Protein AF-A0A8H4R6B3-F1 (afdb_monomer)

InterPro domains:
  IPR029058 Alpha/Beta hydrolase fold [G3DSA:3.40.50.1820] (18-142)
  IPR029058 Alpha/Beta hydrolase fold [SSF53474] (37-103)

Structure (mmCIF, N/CA/C/O backbone):
data_AF-A0A8H4R6B3-F1
#
_entry.id   AF-A0A8H4R6B3-F1
#
loop_
_atom_site.group_PDB
_atom_site.id
_atom_site.type_symbol
_atom_site.label_atom_id
_atom_site.label_alt_id
_atom_site.label_comp_id
_atom_site.label_asym_id
_atom_site.label_entity_id
_atom_site.label_seq_id
_atom_site.pdbx_PDB_ins_code
_atom_site.Cartn_x
_atom_site.Cartn_y
_atom_site.Cartn_z
_atom_site.occupancy
_atom_site.B_iso_or_equiv
_atom_site.auth_seq_id
_atom_site.auth_comp_id
_atom_site.auth_asym_id
_atom_site.auth_atom_id
_atom_site.pdbx_PDB_model_num
ATOM 1 N N . MET A 1 1 ? 4.359 11.590 8.460 1.00 35.03 1 MET A N 1
ATOM 2 C CA . MET A 1 1 ? 3.278 10.654 8.812 1.00 35.03 1 MET A CA 1
ATOM 3 C C . MET A 1 1 ? 2.155 11.479 9.424 1.00 35.03 1 MET A C 1
ATOM 5 O O . MET A 1 1 ? 2.241 11.833 10.590 1.00 35.03 1 MET A O 1
ATOM 9 N N . LEU A 1 2 ? 1.202 11.932 8.608 1.00 27.58 2 LEU A N 1
ATOM 10 C CA . LEU A 1 2 ? 0.015 12.639 9.093 1.00 27.58 2 LEU A CA 1
ATOM 11 C C . LEU A 1 2 ? -1.132 11.629 9.002 1.00 27.58 2 LEU A C 1
ATOM 13 O O . LEU A 1 2 ? -1.583 11.325 7.902 1.00 27.58 2 LEU A O 1
ATOM 17 N N . GLY A 1 3 ? -1.532 11.046 10.130 1.00 35.16 3 GLY A N 1
ATOM 18 C CA . GLY A 1 3 ? -2.783 10.299 10.200 1.00 35.16 3 GLY A CA 1
ATOM 19 C C . GLY A 1 3 ? -3.919 11.313 10.203 1.00 35.16 3 GLY A C 1
ATOM 20 O O . GLY A 1 3 ? -4.042 12.082 11.152 1.00 35.16 3 GLY A O 1
ATOM 21 N N . MET A 1 4 ? -4.694 11.376 9.125 1.00 38.66 4 MET A N 1
ATOM 22 C CA . MET A 1 4 ? -5.912 12.177 9.084 1.00 38.66 4 MET A CA 1
ATOM 23 C C . MET A 1 4 ? -7.061 11.266 9.506 1.00 38.66 4 MET A C 1
ATOM 25 O O . MET A 1 4 ? -7.335 10.286 8.823 1.00 38.66 4 MET A O 1
ATOM 29 N N . ALA A 1 5 ? -7.688 11.561 10.644 1.00 39.84 5 ALA A N 1
ATOM 30 C CA . ALA A 1 5 ? -8.931 10.915 11.041 1.00 39.84 5 ALA A CA 1
ATOM 31 C C . ALA A 1 5 ? -10.042 11.447 10.131 1.00 39.84 5 ALA A C 1
ATOM 33 O O . ALA A 1 5 ? -10.420 12.613 10.244 1.00 39.84 5 ALA A O 1
ATOM 34 N N . ILE A 1 6 ? -10.515 10.627 9.196 1.00 44.03 6 ILE A N 1
ATOM 35 C CA . ILE A 1 6 ? -11.659 10.974 8.347 1.00 44.03 6 ILE A CA 1
ATOM 36 C C . ILE A 1 6 ? -12.884 10.286 8.937 1.00 44.03 6 ILE A C 1
ATOM 38 O O . ILE A 1 6 ? -12.860 9.085 9.211 1.00 44.03 6 ILE A O 1
ATOM 42 N N . ASN A 1 7 ? -13.940 11.057 9.160 1.00 45.69 7 ASN A N 1
ATOM 43 C CA . ASN A 1 7 ? -15.215 10.536 9.611 1.00 45.69 7 ASN A CA 1
ATOM 44 C C . ASN A 1 7 ? -15.886 9.777 8.454 1.00 45.69 7 ASN A C 1
ATOM 46 O O . ASN A 1 7 ? -15.994 10.299 7.346 1.00 45.69 7 ASN A O 1
ATOM 50 N N . ALA A 1 8 ? -16.339 8.547 8.690 1.00 40.50 8 ALA A N 1
ATOM 51 C CA . ALA A 1 8 ? -17.019 7.755 7.664 1.00 40.50 8 ALA A CA 1
ATOM 52 C C . ALA A 1 8 ? -18.337 8.401 7.185 1.00 40.50 8 ALA A C 1
ATOM 54 O O . ALA A 1 8 ? -18.733 8.184 6.039 1.00 40.50 8 ALA A O 1
ATOM 55 N N . ASP A 1 9 ? -18.970 9.246 8.008 1.00 40.16 9 ASP A N 1
ATOM 56 C CA . ASP A 1 9 ? -20.164 10.008 7.619 1.00 40.16 9 ASP A CA 1
ATOM 57 C C . ASP A 1 9 ? -19.846 11.161 6.644 1.00 40.16 9 ASP A C 1
ATOM 59 O O . ASP A 1 9 ? -20.697 11.525 5.829 1.00 40.16 9 ASP A O 1
ATOM 63 N N . ASP A 1 10 ? -18.601 11.660 6.619 1.00 41.78 10 ASP A N 1
ATOM 64 C CA . ASP A 1 10 ? -18.155 12.685 5.657 1.00 41.78 10 ASP A CA 1
ATOM 65 C C . ASP A 1 10 ? -17.982 12.119 4.234 1.00 41.78 10 ASP A C 1
ATOM 67 O O . ASP A 1 10 ? -17.905 12.873 3.264 1.00 41.78 10 ASP A O 1
ATOM 71 N N . LEU A 1 11 ? -17.946 10.789 4.075 1.00 43.09 11 LEU A N 1
ATOM 72 C CA . LEU A 1 11 ? -17.850 10.145 2.760 1.00 43.09 11 LEU A CA 1
ATOM 73 C C . LEU A 1 11 ? -19.202 10.069 2.033 1.00 43.09 11 LEU A C 1
ATOM 75 O O . LEU A 1 11 ? -19.221 9.834 0.824 1.00 43.09 11 LEU A O 1
ATOM 79 N N . ASN A 1 12 ? -20.320 10.289 2.736 1.00 32.91 12 ASN A N 1
ATOM 80 C CA . ASN A 1 12 ? -21.666 10.135 2.175 1.00 32.91 12 ASN A CA 1
ATOM 81 C C . ASN A 1 12 ? -22.399 11.457 1.885 1.00 32.91 12 ASN A C 1
ATOM 83 O O . ASN A 1 12 ? -23.405 11.431 1.171 1.00 32.91 12 ASN A O 1
ATOM 87 N N . HIS A 1 13 ? -21.922 12.615 2.357 1.00 31.61 13 HIS A N 1
ATOM 88 C CA . HIS A 1 13 ? -22.565 13.899 2.053 1.00 31.61 13 HIS A CA 1
ATOM 89 C C . HIS A 1 13 ? -21.618 15.098 2.200 1.00 31.61 13 HIS A C 1
ATOM 91 O O . HIS A 1 13 ? -21.194 15.449 3.294 1.00 31.61 13 HIS A O 1
ATOM 97 N N . PHE A 1 14 ? -21.376 15.802 1.093 1.00 33.22 14 PHE A N 1
ATOM 98 C CA . PHE A 1 14 ? -20.705 17.109 1.046 1.00 33.22 14 PHE A CA 1
ATOM 99 C C . PHE A 1 14 ? -21.616 18.259 1.533 1.00 33.22 14 PHE A C 1
ATOM 101 O O . PHE A 1 14 ? -21.569 19.359 0.990 1.00 33.22 14 PHE A O 1
ATOM 108 N N . ASP A 1 15 ? -22.454 18.032 2.550 1.00 30.89 15 ASP A N 1
ATOM 109 C CA . ASP A 1 15 ? -23.361 19.055 3.076 1.00 30.89 15 ASP A CA 1
ATOM 110 C C . ASP A 1 15 ? -23.404 19.063 4.614 1.00 30.89 15 ASP A C 1
ATOM 112 O O . ASP A 1 15 ? -23.963 18.185 5.262 1.00 30.89 15 ASP A O 1
ATOM 116 N N . ARG A 1 16 ? -22.785 20.116 5.168 1.00 37.16 16 ARG A N 1
ATOM 117 C CA . ARG A 1 16 ? -22.987 20.763 6.482 1.00 37.16 16 ARG A CA 1
ATOM 118 C C . ARG A 1 16 ? -23.601 19.905 7.603 1.00 37.16 16 ARG A C 1
ATOM 120 O O . ARG A 1 16 ? -24.820 19.836 7.740 1.00 37.16 16 ARG A O 1
ATOM 127 N N . VAL A 1 17 ? -22.767 19.446 8.537 1.00 36.72 17 VAL A N 1
ATOM 128 C CA . VAL A 1 17 ? -23.230 18.882 9.817 1.00 36.72 17 VAL A CA 1
ATOM 129 C C . VAL A 1 17 ? -23.245 19.954 10.916 1.00 36.72 17 VAL A C 1
ATOM 131 O O . VAL A 1 17 ? -22.233 20.578 11.232 1.00 36.72 17 VAL A O 1
ATOM 134 N N . THR A 1 18 ? -24.426 20.184 11.494 1.00 32.53 18 THR A N 1
ATOM 135 C CA . THR A 1 18 ? -24.679 21.027 12.676 1.00 32.53 18 THR A CA 1
ATOM 136 C C . THR A 1 18 ? -24.245 20.359 13.993 1.00 32.53 18 THR A C 1
ATOM 138 O O . THR A 1 18 ? -24.299 19.134 14.101 1.00 32.53 18 THR A O 1
ATOM 141 N N . PRO A 1 19 ? -23.896 21.133 15.043 1.00 43.19 19 PRO A N 1
ATOM 142 C CA . PRO A 1 19 ? -23.359 20.600 16.291 1.00 43.19 19 PRO A CA 1
ATOM 143 C C . PRO A 1 19 ? -24.474 20.227 17.284 1.00 43.19 19 PRO A C 1
ATOM 145 O O . PRO A 1 19 ? -24.876 21.044 18.109 1.00 43.19 19 PRO A O 1
ATOM 148 N N . SER A 1 20 ? -24.966 18.986 17.253 1.00 39.12 20 SER A N 1
ATOM 149 C CA . SER A 1 20 ? -25.678 18.407 18.404 1.00 39.12 20 SER A CA 1
ATOM 150 C C . SER A 1 20 ? -25.708 16.873 18.375 1.00 39.12 20 SER A C 1
ATOM 152 O O . SER A 1 20 ? -26.412 16.265 17.578 1.00 39.12 20 SER A O 1
ATOM 154 N N . SER A 1 21 ? -25.020 16.255 19.340 1.00 38.62 21 SER A N 1
ATOM 155 C CA . SER A 1 21 ? -25.301 14.924 19.923 1.00 38.62 21 SER A CA 1
ATOM 156 C C . SER A 1 21 ? -24.976 13.615 19.179 1.00 38.62 21 SER A C 1
ATOM 158 O O . SER A 1 21 ? -25.254 12.556 19.736 1.00 38.62 21 SER A O 1
ATOM 160 N N . GLN A 1 22 ? -24.290 13.616 18.036 1.00 43.00 22 GLN A N 1
ATOM 161 C CA . GLN A 1 22 ? -23.713 12.380 17.474 1.00 43.00 22 GLN A CA 1
ATOM 162 C C . GLN A 1 22 ? -22.213 12.549 17.225 1.00 43.00 22 GLN A C 1
ATOM 164 O O . GLN A 1 22 ? -21.778 12.961 16.157 1.00 43.00 22 GLN A O 1
ATOM 169 N N . GLN A 1 23 ? -21.410 12.250 18.251 1.00 45.53 23 GLN A N 1
ATOM 170 C CA . GLN A 1 23 ? -19.981 11.999 18.064 1.00 45.53 23 GLN A CA 1
ATOM 171 C C . GLN A 1 23 ? -19.845 10.777 17.154 1.00 45.53 23 GLN A C 1
ATOM 173 O O . GLN A 1 23 ? -20.177 9.664 17.561 1.00 45.53 23 GLN A O 1
ATOM 178 N N . CYS A 1 24 ? -19.405 10.996 15.921 1.00 44.06 24 CYS A N 1
ATOM 179 C CA . CYS A 1 24 ? -19.043 9.924 15.008 1.00 44.06 24 CYS A CA 1
ATOM 180 C C . CYS A 1 24 ? -17.829 9.197 15.586 1.00 44.06 24 CYS A C 1
ATOM 182 O O . CYS A 1 24 ? -16.803 9.824 15.843 1.00 44.06 24 CYS A O 1
ATOM 184 N N . ARG A 1 25 ? -17.973 7.899 15.869 1.00 59.47 25 ARG A N 1
ATOM 185 C CA . ARG A 1 25 ? -16.972 7.136 16.631 1.00 59.47 25 ARG A CA 1
ATOM 186 C C . ARG A 1 25 ? -16.002 6.325 15.765 1.00 59.47 25 ARG A C 1
ATOM 188 O O . ARG A 1 25 ? -15.085 5.706 16.291 1.00 59.47 25 ARG A O 1
ATOM 195 N N . THR A 1 26 ? -16.196 6.324 14.449 1.00 57.66 26 THR A N 1
ATOM 196 C CA . THR A 1 26 ? -15.390 5.561 13.489 1.00 57.66 26 THR A CA 1
ATOM 197 C C . THR A 1 26 ? -14.133 6.335 13.098 1.00 57.66 26 THR A C 1
ATOM 199 O O . THR A 1 26 ? -14.226 7.472 12.637 1.00 57.66 26 THR A O 1
ATOM 202 N N . LEU A 1 27 ? -12.963 5.707 13.236 1.00 72.75 27 LEU A N 1
ATOM 203 C CA . LEU A 1 27 ? -11.677 6.273 12.819 1.00 72.75 27 LEU A CA 1
ATOM 204 C C . LEU A 1 27 ? -11.214 5.621 11.511 1.00 72.75 27 LEU A C 1
ATOM 206 O O . LEU A 1 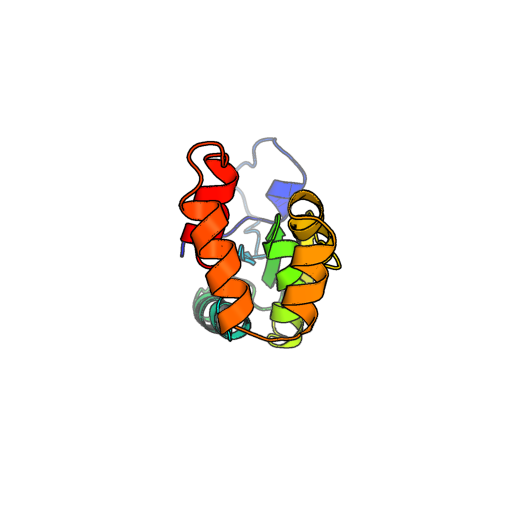27 ? -10.924 4.425 11.496 1.00 72.75 27 LEU A O 1
ATOM 210 N N . ALA A 1 28 ? -11.095 6.404 10.435 1.00 64.94 28 ALA A N 1
ATOM 211 C CA . ALA A 1 28 ? -10.397 5.979 9.224 1.00 64.94 28 ALA A CA 1
ATOM 212 C C . ALA A 1 28 ? -8.914 6.368 9.296 1.00 64.94 28 ALA A C 1
ATOM 214 O O . ALA A 1 28 ? -8.587 7.538 9.502 1.00 64.94 28 ALA A O 1
ATOM 215 N N . LEU A 1 29 ? -8.024 5.393 9.113 1.00 67.81 29 LEU A N 1
ATOM 216 C CA . LEU A 1 29 ? -6.581 5.606 9.020 1.00 67.81 29 LEU A CA 1
ATOM 217 C C . LEU A 1 29 ? -6.148 5.580 7.554 1.00 67.81 29 LEU A C 1
ATOM 219 O O . LEU A 1 29 ? -6.394 4.601 6.853 1.00 67.81 29 LEU A O 1
ATOM 223 N N . GLN A 1 30 ?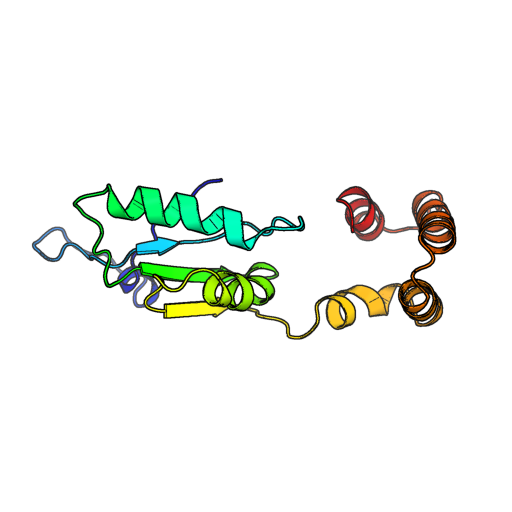 -5.480 6.648 7.113 1.00 67.56 30 GLN A N 1
ATOM 224 C CA . GLN A 1 30 ? -4.847 6.727 5.799 1.00 67.56 30 GLN A CA 1
ATOM 225 C C . GLN A 1 30 ? -3.352 6.417 5.921 1.00 67.56 30 GLN A C 1
ATOM 227 O O . GLN A 1 30 ? -2.613 7.174 6.559 1.00 67.56 30 GLN A O 1
ATOM 232 N N . THR A 1 31 ? -2.891 5.325 5.308 1.00 64.00 31 THR A N 1
ATOM 233 C CA . THR A 1 31 ? -1.467 4.956 5.312 1.00 64.00 31 THR A CA 1
ATOM 234 C C . THR A 1 31 ? -0.721 5.583 4.131 1.00 64.00 31 THR A C 1
ATOM 236 O O . THR A 1 31 ? -1.275 5.842 3.061 1.00 64.00 31 THR A O 1
ATOM 239 N N . SER A 1 32 ? 0.555 5.918 4.348 1.00 54.69 32 SER A N 1
ATOM 240 C CA . SER A 1 32 ? 1.445 6.467 3.318 1.00 54.69 32 SER A CA 1
ATOM 241 C C . SER A 1 32 ? 2.181 5.352 2.573 1.00 54.69 32 SER A C 1
ATOM 243 O O . SER A 1 32 ? 2.635 4.394 3.189 1.00 54.69 32 SER A O 1
ATOM 245 N N . THR A 1 33 ? 2.382 5.535 1.269 1.00 57.59 33 THR A N 1
ATOM 246 C CA . THR A 1 33 ? 2.941 4.603 0.267 1.00 57.59 33 THR A CA 1
ATOM 247 C C . THR A 1 33 ? 4.442 4.267 0.430 1.00 57.59 33 THR A C 1
ATOM 249 O O . THR A 1 33 ? 5.228 4.440 -0.499 1.00 57.59 33 THR A O 1
ATOM 252 N N . SER A 1 34 ? 4.895 3.830 1.606 1.00 53.84 34 SER A N 1
ATOM 253 C CA . SER A 1 34 ? 6.328 3.655 1.918 1.00 53.84 34 SER A CA 1
ATOM 254 C C . SER A 1 34 ? 6.900 2.306 1.451 1.00 53.84 34 SER A C 1
ATOM 256 O O . SER A 1 34 ? 6.776 1.324 2.164 1.00 53.84 34 SER A O 1
ATOM 258 N N . MET A 1 35 ? 7.624 2.228 0.331 1.00 55.53 35 MET A N 1
ATOM 259 C CA . MET A 1 35 ? 8.065 0.975 -0.335 1.00 55.53 35 MET A CA 1
ATOM 260 C C . MET A 1 35 ? 9.125 0.085 0.379 1.00 55.53 35 MET A C 1
ATOM 262 O O . MET A 1 35 ? 9.803 -0.704 -0.273 1.00 55.53 35 MET A O 1
ATOM 266 N N . GLY A 1 36 ? 9.272 0.154 1.706 1.00 57.44 36 GLY A N 1
ATOM 267 C CA . GLY A 1 36 ? 10.227 -0.657 2.479 1.00 57.44 36 GLY A CA 1
ATOM 268 C C . GLY A 1 36 ? 9.713 -2.045 2.896 1.00 57.44 36 GLY A C 1
ATOM 269 O O . GLY A 1 36 ? 8.510 -2.300 2.956 1.00 57.44 36 GLY A O 1
ATOM 270 N N . THR A 1 37 ? 10.627 -2.958 3.243 1.00 53.25 37 THR A N 1
ATOM 271 C CA . THR A 1 37 ? 10.278 -4.232 3.895 1.00 53.25 37 THR A CA 1
ATOM 272 C C . THR A 1 37 ? 9.766 -3.958 5.309 1.00 53.25 37 THR A C 1
ATOM 274 O O . THR A 1 37 ? 10.499 -3.383 6.112 1.00 53.25 37 THR A O 1
ATOM 277 N N . GLY A 1 38 ? 8.535 -4.367 5.623 1.00 65.38 38 GLY A N 1
ATOM 278 C CA . GLY A 1 38 ? 7.929 -4.135 6.938 1.00 65.38 38 GLY A CA 1
ATOM 279 C C . GLY A 1 38 ? 6.859 -3.047 6.972 1.00 65.38 38 GLY A C 1
ATOM 280 O O . GLY A 1 38 ? 6.630 -2.486 8.040 1.00 65.38 38 GLY A O 1
ATOM 281 N N . GLN A 1 39 ? 6.222 -2.721 5.841 1.00 63.50 39 GLN A N 1
ATOM 282 C CA . GLN A 1 39 ? 5.103 -1.769 5.819 1.00 63.50 39 GLN A CA 1
ATOM 283 C C . GLN A 1 39 ? 4.004 -2.112 6.828 1.00 63.50 39 GLN A C 1
ATOM 285 O O . GLN A 1 39 ? 3.472 -1.210 7.466 1.00 63.50 39 GLN A O 1
ATOM 290 N N . GLU A 1 40 ? 3.730 -3.399 7.052 1.00 66.44 40 GLU A N 1
ATOM 291 C CA . GLU A 1 40 ? 2.791 -3.853 8.080 1.00 66.44 40 GLU A CA 1
ATOM 292 C C . GLU A 1 40 ? 3.102 -3.306 9.489 1.00 66.44 40 GLU A C 1
ATOM 294 O O . GLU A 1 40 ? 2.190 -3.039 10.264 1.00 66.44 40 GLU A O 1
ATOM 299 N N . ASN A 1 41 ? 4.371 -3.036 9.805 1.00 75.25 41 ASN A N 1
ATOM 300 C CA . ASN A 1 41 ? 4.778 -2.522 11.116 1.00 75.25 41 ASN A CA 1
ATOM 301 C C . ASN A 1 41 ? 4.472 -1.032 11.297 1.00 75.25 41 ASN A C 1
ATOM 303 O O . ASN A 1 41 ? 4.574 -0.509 12.404 1.00 75.25 41 ASN A O 1
ATOM 307 N N . VAL A 1 42 ? 4.153 -0.32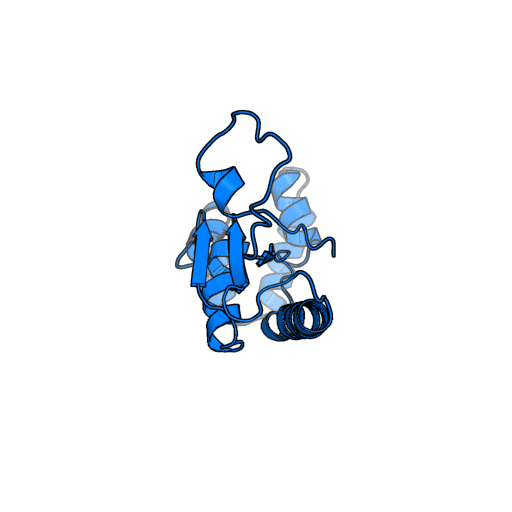4 10.214 1.00 78.19 42 VAL A N 1
ATOM 308 C CA . VAL A 1 42 ? 3.898 1.118 10.238 1.00 78.19 42 VAL A CA 1
ATOM 309 C C . VAL A 1 42 ? 2.506 1.405 10.796 1.00 78.19 42 VAL A C 1
ATOM 311 O O . VAL A 1 42 ? 2.297 2.447 11.415 1.00 78.19 42 VAL A O 1
ATOM 314 N N . VAL A 1 43 ? 1.560 0.480 10.619 1.00 81.44 43 VAL A N 1
ATOM 315 C CA . VAL A 1 43 ? 0.160 0.708 10.980 1.00 81.44 43 VAL A CA 1
ATOM 316 C C . VAL A 1 43 ? -0.174 0.299 12.415 1.00 81.44 43 VAL A C 1
ATOM 318 O O . VAL A 1 43 ? -0.934 0.996 13.086 1.00 81.44 43 VAL A O 1
ATOM 321 N N . THR A 1 44 ? 0.467 -0.749 12.936 1.00 87.56 44 THR A N 1
ATOM 322 C CA . THR A 1 44 ? 0.335 -1.195 14.332 1.00 87.56 44 THR A CA 1
ATOM 323 C C . THR A 1 44 ? 0.513 -0.069 15.365 1.00 87.56 44 THR A C 1
ATOM 325 O O . THR A 1 44 ? -0.397 0.101 16.176 1.00 87.56 44 THR A O 1
ATOM 328 N N . PRO A 1 45 ? 1.574 0.771 15.340 1.00 87.94 45 PRO A N 1
ATOM 329 C CA . PRO A 1 45 ? 1.730 1.846 16.324 1.00 87.94 45 PRO A CA 1
ATOM 330 C C . PRO A 1 45 ? 0.667 2.947 16.193 1.00 87.94 45 PRO A C 1
ATOM 332 O O . PRO A 1 45 ? 0.356 3.625 17.171 1.00 87.94 45 PRO A O 1
ATOM 335 N N . VAL A 1 46 ? 0.086 3.133 15.002 1.00 86.12 46 VAL A N 1
ATOM 336 C CA . VAL A 1 46 ? -1.023 4.078 14.800 1.00 86.12 46 VAL A CA 1
ATOM 337 C C . VAL A 1 46 ? -2.288 3.555 15.472 1.00 86.12 46 VAL A C 1
ATOM 339 O O . VAL A 1 46 ? -2.981 4.323 16.140 1.00 86.12 46 VAL A O 1
ATOM 342 N N . ILE A 1 4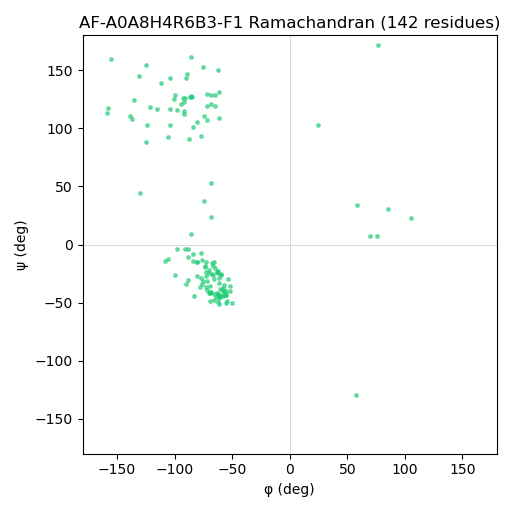7 ? -2.56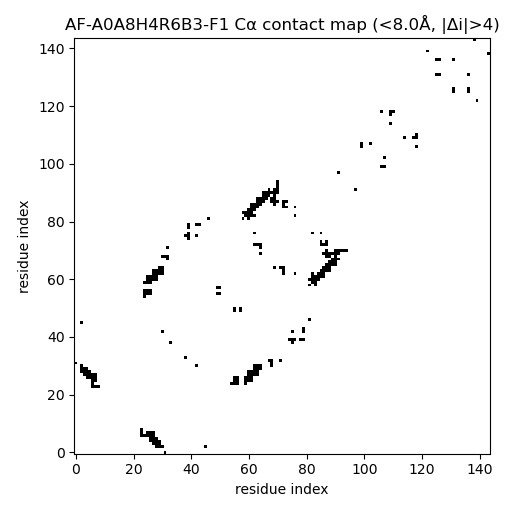7 2.253 15.353 1.00 87.88 47 ILE A N 1
ATOM 343 C CA . ILE A 1 47 ? -3.676 1.625 16.079 1.00 87.88 47 ILE A CA 1
ATOM 344 C C . ILE A 1 47 ? -3.417 1.650 17.585 1.00 87.88 47 ILE A C 1
ATOM 346 O O . ILE A 1 47 ? -4.323 1.989 18.342 1.00 87.88 47 ILE A O 1
ATOM 350 N N . ASP A 1 48 ? -2.196 1.351 18.030 1.00 91.12 48 ASP A N 1
ATOM 351 C CA . ASP A 1 48 ? -1.851 1.395 19.455 1.00 91.12 48 ASP A CA 1
ATOM 352 C C . ASP A 1 48 ? -2.125 2.781 20.041 1.00 91.12 48 ASP A C 1
ATOM 354 O O . ASP A 1 48 ? -2.725 2.894 21.108 1.00 91.12 48 ASP A O 1
ATOM 358 N N . TYR A 1 49 ? -1.763 3.840 19.311 1.00 87.81 49 TYR A N 1
ATOM 359 C CA . TYR A 1 49 ? -2.103 5.204 19.696 1.00 87.81 49 TYR A CA 1
ATOM 360 C C . TYR A 1 49 ? -3.617 5.449 19.693 1.00 87.81 49 TYR A C 1
ATOM 362 O O . TYR A 1 49 ? -4.137 6.002 20.661 1.00 87.81 49 TYR A O 1
ATOM 370 N N . ALA A 1 50 ? -4.340 5.012 18.659 1.00 87.00 50 ALA A N 1
ATOM 371 C CA . ALA A 1 50 ? -5.791 5.179 18.568 1.00 87.00 50 ALA A CA 1
ATOM 372 C C . ALA A 1 50 ? -6.536 4.558 19.764 1.00 87.00 50 ALA A C 1
ATOM 374 O O . ALA A 1 50 ? -7.499 5.140 20.252 1.00 87.00 50 ALA A O 1
ATOM 375 N N . PHE A 1 51 ? -6.044 3.439 20.301 1.00 89.81 51 PHE A N 1
ATOM 376 C CA . PHE A 1 51 ? -6.585 2.803 21.510 1.00 89.81 51 PHE A CA 1
ATOM 377 C C . PHE A 1 51 ? -6.386 3.630 22.792 1.00 89.81 51 PHE A C 1
ATOM 379 O O . PHE A 1 51 ? -7.043 3.361 23.797 1.00 89.81 51 PHE A O 1
ATOM 386 N N . THR A 1 52 ? -5.499 4.628 22.776 1.00 89.88 52 THR A N 1
ATOM 387 C CA . THR A 1 52 ? -5.295 5.557 23.901 1.00 89.88 52 THR A CA 1
ATOM 388 C C . THR A 1 52 ? -6.208 6.781 23.853 1.00 89.88 52 THR A C 1
ATOM 390 O O . THR A 1 52 ? -6.277 7.513 24.840 1.00 89.88 52 THR A O 1
ATOM 393 N N . VAL A 1 53 ? -6.911 7.007 22.738 1.00 87.56 53 VAL A N 1
ATOM 394 C CA . VAL A 1 53 ? -7.766 8.179 22.516 1.00 87.56 53 VAL A CA 1
ATOM 395 C C . VAL A 1 53 ? -9.201 7.855 22.963 1.00 87.56 53 VAL A C 1
ATOM 397 O O . VAL A 1 53 ? -9.853 7.034 22.318 1.00 87.56 53 VAL A O 1
ATOM 400 N N . PRO A 1 54 ? -9.726 8.472 24.042 1.00 84.38 54 PRO A N 1
ATOM 401 C CA . PRO A 1 54 ? -11.049 8.142 24.592 1.00 84.38 54 PRO A CA 1
ATOM 402 C C . PRO A 1 54 ? -12.220 8.343 23.622 1.00 84.38 54 PRO A C 1
ATOM 404 O O . PRO A 1 54 ? -13.276 7.733 23.786 1.00 84.38 54 PRO A O 1
ATOM 407 N N . GLU A 1 55 ? -12.055 9.223 22.638 1.00 85.94 55 GLU A N 1
ATOM 408 C CA . GLU A 1 55 ? -13.062 9.548 21.630 1.00 85.94 55 GLU A CA 1
ATOM 409 C C . GLU A 1 55 ? -13.140 8.520 20.490 1.00 85.94 55 GLU A C 1
ATOM 411 O O . GLU A 1 55 ? -14.117 8.525 19.738 1.00 85.94 55 GLU A O 1
ATOM 416 N N . VAL A 1 56 ? -12.141 7.642 20.349 1.00 84.25 56 VAL A N 1
ATOM 417 C CA . VAL A 1 56 ? -12.097 6.620 19.296 1.00 84.25 56 VAL A CA 1
ATOM 418 C C . VAL A 1 56 ? -12.839 5.369 19.756 1.00 84.25 56 VAL A C 1
ATOM 420 O O . VAL A 1 56 ? -12.525 4.790 20.796 1.00 84.25 56 VAL A O 1
ATOM 423 N N . ASP A 1 57 ? -13.795 4.896 18.954 1.00 86.50 57 ASP A N 1
ATOM 424 C CA . ASP A 1 57 ? -14.345 3.556 19.140 1.00 86.50 57 ASP A CA 1
ATOM 425 C C . ASP A 1 57 ? -13.402 2.527 18.519 1.00 86.50 57 ASP A C 1
ATOM 427 O O . ASP A 1 57 ? -13.307 2.359 17.301 1.00 86.50 57 ASP A O 1
ATOM 431 N N . THR A 1 58 ? -12.695 1.823 19.395 1.00 88.75 58 THR A N 1
ATOM 432 C CA . THR A 1 58 ? -11.715 0.801 19.029 1.00 88.75 58 THR A CA 1
ATOM 433 C C . THR A 1 58 ? -12.331 -0.413 18.338 1.00 88.75 58 THR A C 1
ATOM 435 O O . THR A 1 58 ? -11.600 -1.172 17.704 1.00 88.75 58 THR A O 1
ATOM 438 N N . SER A 1 59 ? -13.657 -0.589 18.399 1.00 89.44 59 SER A N 1
ATOM 439 C CA . SER A 1 59 ? -14.375 -1.621 17.642 1.00 89.44 59 SER A CA 1
ATOM 440 C C . SER A 1 59 ? -14.713 -1.205 16.204 1.00 89.44 59 SER A C 1
ATOM 442 O O . SER A 1 59 ? -15.141 -2.043 15.412 1.00 89.44 59 SER A O 1
ATOM 444 N N . ALA A 1 60 ? -14.491 0.066 15.847 1.00 89.62 60 ALA A N 1
ATOM 445 C CA . ALA A 1 60 ? -14.889 0.662 14.573 1.00 89.62 60 ALA A CA 1
ATOM 446 C C . ALA A 1 60 ? -13.729 1.410 13.885 1.00 89.62 60 ALA A C 1
ATOM 448 O O . ALA A 1 60 ? -13.902 2.517 13.372 1.00 89.62 60 ALA A O 1
ATOM 449 N N . ILE A 1 61 ? -12.535 0.812 13.859 1.00 88.81 61 ILE A N 1
ATOM 450 C CA . ILE A 1 61 ? -11.375 1.367 13.144 1.00 88.81 61 ILE A CA 1
ATOM 451 C C . ILE A 1 61 ? -11.316 0.795 11.724 1.00 88.81 61 ILE A C 1
ATOM 453 O O . ILE A 1 61 ? -11.304 -0.422 11.533 1.00 88.81 61 ILE A O 1
ATOM 457 N N . ALA A 1 62 ? -11.254 1.672 10.724 1.00 89.38 62 ALA A N 1
ATOM 458 C CA . ALA A 1 62 ? -11.178 1.321 9.310 1.00 89.38 62 ALA A CA 1
ATOM 459 C C . ALA A 1 62 ? -9.813 1.691 8.713 1.00 89.38 62 ALA A C 1
ATOM 461 O O . ALA A 1 62 ? -9.290 2.778 8.966 1.00 89.38 62 ALA A O 1
ATOM 462 N N . LEU A 1 63 ? -9.266 0.820 7.865 1.00 87.06 63 LEU A N 1
ATOM 463 C CA . LEU A 1 63 ? -8.130 1.148 7.003 1.00 87.06 63 LEU A CA 1
ATOM 464 C C . LEU A 1 63 ? -8.649 1.661 5.657 1.00 87.06 63 LEU A C 1
ATOM 466 O O . LEU A 1 63 ? -9.389 0.950 4.975 1.00 87.06 63 LEU A O 1
ATOM 470 N N . LEU A 1 64 ? -8.259 2.874 5.269 1.00 87.19 64 LEU A N 1
ATOM 471 C CA . LEU A 1 64 ? -8.589 3.465 3.973 1.00 87.19 64 LEU A CA 1
ATOM 472 C C . LEU A 1 64 ? -7.304 3.816 3.228 1.00 87.19 64 LEU A C 1
ATOM 474 O O . LEU A 1 64 ? -6.558 4.696 3.655 1.00 87.19 64 LEU A O 1
ATOM 478 N N . SER A 1 65 ? -7.097 3.203 2.066 1.00 84.25 65 SER A N 1
ATOM 479 C CA . SER A 1 65 ? -5.906 3.465 1.257 1.00 84.25 65 SER A CA 1
ATOM 480 C C . SER A 1 65 ? -6.264 3.751 -0.195 1.00 84.25 65 SER A C 1
ATOM 482 O O . SER A 1 65 ? -7.205 3.177 -0.741 1.00 84.25 65 SER A O 1
ATOM 484 N N . PHE A 1 66 ? -5.500 4.649 -0.818 1.00 82.75 66 PHE A N 1
ATOM 485 C CA . PHE A 1 66 ? -5.692 5.114 -2.191 1.00 82.75 66 PHE A CA 1
ATOM 486 C C . PHE A 1 66 ? -4.417 4.908 -3.020 1.00 82.75 66 PHE A C 1
ATOM 488 O O . PHE A 1 66 ? -3.306 4.899 -2.479 1.00 82.75 66 PHE A O 1
ATOM 495 N N . SER A 1 67 ? -4.569 4.775 -4.342 1.00 82.44 67 SER A N 1
ATOM 496 C CA . SER A 1 67 ? -3.457 4.615 -5.288 1.00 82.44 67 SER A CA 1
ATOM 497 C C . SER A 1 67 ? -2.597 3.389 -4.938 1.00 82.44 67 SER A C 1
ATOM 499 O O . SER A 1 67 ? -3.126 2.303 -4.703 1.00 82.44 67 SER A O 1
ATOM 501 N N . PHE A 1 68 ? -1.271 3.529 -4.835 1.00 79.06 68 PHE A N 1
ATOM 502 C CA . PHE A 1 68 ? -0.395 2.421 -4.444 1.00 79.06 68 PHE A CA 1
ATOM 503 C C . PHE A 1 68 ? -0.730 1.850 -3.054 1.00 79.06 68 PHE A C 1
ATOM 505 O O . PHE A 1 68 ? -0.537 0.660 -2.809 1.00 79.06 68 PHE A O 1
ATOM 512 N N . GLY A 1 69 ? -1.321 2.658 -2.168 1.00 79.12 69 GLY A N 1
ATOM 513 C CA . GLY A 1 69 ? -1.826 2.193 -0.879 1.00 79.12 69 GLY A CA 1
ATOM 514 C C . GLY A 1 69 ? -2.930 1.138 -1.015 1.00 79.12 69 GLY A C 1
ATOM 515 O O . GLY A 1 69 ? -3.027 0.258 -0.168 1.00 79.12 69 GLY A O 1
ATOM 516 N N . GLY A 1 70 ? -3.718 1.151 -2.095 1.00 84.00 70 GLY A N 1
ATOM 517 C CA . GLY A 1 70 ? -4.743 0.135 -2.351 1.00 84.00 70 GLY A CA 1
ATOM 518 C C . GLY A 1 70 ? -4.169 -1.264 -2.622 1.00 84.00 70 GLY A C 1
ATOM 519 O O . GLY A 1 70 ? -4.834 -2.257 -2.342 1.00 84.00 70 GLY A O 1
ATOM 520 N N . TYR A 1 71 ? -2.930 -1.364 -3.119 1.00 84.50 71 TYR A N 1
ATOM 521 C CA . TYR A 1 71 ? -2.203 -2.640 -3.230 1.00 84.50 71 TYR A CA 1
ATOM 522 C C . TYR A 1 71 ? -1.678 -3.128 -1.872 1.00 84.50 71 TYR A C 1
ATOM 524 O O . TYR A 1 71 ? -1.575 -4.329 -1.628 1.00 84.50 71 TYR A O 1
ATOM 532 N N . LEU A 1 72 ? -1.340 -2.193 -0.985 1.00 85.25 72 LEU A N 1
ATOM 533 C CA . LEU A 1 72 ? -0.686 -2.464 0.294 1.00 85.25 72 LEU A CA 1
ATOM 534 C C . LEU A 1 72 ? -1.691 -2.733 1.419 1.00 85.25 72 LEU A C 1
ATOM 536 O O . LEU A 1 72 ? -1.412 -3.549 2.290 1.00 85.25 72 LEU A O 1
ATOM 540 N N . ALA A 1 73 ? -2.879 -2.132 1.365 1.00 86.69 73 ALA A N 1
ATOM 541 C CA . ALA A 1 73 ? -3.902 -2.268 2.398 1.00 86.69 73 ALA A CA 1
ATOM 542 C C . ALA A 1 73 ? -4.305 -3.724 2.704 1.00 86.69 73 ALA A C 1
ATOM 544 O O . ALA A 1 73 ? -4.349 -4.078 3.880 1.00 86.69 73 ALA A O 1
ATOM 545 N N . PRO A 1 74 ? -4.514 -4.624 1.718 1.00 87.88 74 PRO A N 1
ATOM 546 C CA . PRO A 1 74 ? -4.789 -6.029 2.020 1.00 87.88 74 PRO A CA 1
ATOM 547 C C . PRO A 1 74 ? -3.642 -6.710 2.769 1.00 87.88 74 PRO A C 1
ATOM 549 O O . PRO A 1 74 ? -3.880 -7.585 3.597 1.00 87.88 74 PRO A O 1
ATOM 552 N N . ARG A 1 75 ? -2.394 -6.313 2.484 1.00 87.19 75 ARG A N 1
ATOM 553 C CA . ARG A 1 75 ? -1.221 -6.818 3.198 1.00 87.19 75 ARG A CA 1
ATOM 554 C C . ARG A 1 75 ? -1.209 -6.295 4.629 1.00 87.19 75 ARG A C 1
ATOM 556 O O . ARG A 1 75 ? -1.053 -7.100 5.534 1.00 87.19 75 ARG A O 1
ATOM 563 N N . GLU A 1 76 ? -1.401 -4.996 4.839 1.00 87.25 76 GLU A N 1
ATOM 564 C CA . GLU A 1 76 ? -1.477 -4.402 6.181 1.00 87.25 76 GLU A CA 1
ATOM 565 C C . GLU A 1 76 ? -2.543 -5.111 7.032 1.00 87.25 76 GLU A C 1
ATOM 567 O O . GLU A 1 76 ? -2.238 -5.596 8.119 1.00 87.25 76 GLU A O 1
ATOM 572 N N . SER A 1 77 ? -3.748 -5.310 6.495 1.00 89.06 77 SER A N 1
ATOM 573 C CA . SER A 1 77 ? -4.842 -5.999 7.197 1.00 89.06 77 SER A CA 1
ATOM 574 C C . SER A 1 77 ? -4.631 -7.498 7.400 1.00 89.06 77 SER A C 1
ATOM 576 O O . SER A 1 77 ? -5.232 -8.095 8.293 1.00 89.06 77 SER A O 1
ATOM 578 N N . ALA A 1 78 ? -3.778 -8.134 6.594 1.00 90.31 78 ALA A N 1
ATOM 579 C CA . ALA A 1 78 ? -3.399 -9.526 6.814 1.00 90.31 78 ALA A CA 1
ATOM 580 C C . ALA A 1 78 ? -2.504 -9.698 8.053 1.00 90.31 78 ALA A C 1
ATOM 582 O O . ALA A 1 78 ? -2.486 -10.786 8.626 1.00 90.31 78 ALA A O 1
ATOM 583 N N . PHE A 1 79 ? -1.784 -8.649 8.465 1.00 90.00 79 PHE A N 1
ATOM 584 C CA . PHE A 1 79 ? -0.890 -8.660 9.631 1.00 90.00 79 PHE A CA 1
ATOM 585 C C . PHE A 1 79 ? -1.426 -7.855 10.824 1.00 90.00 79 PHE A C 1
ATOM 587 O O . PHE A 1 79 ? -0.941 -8.030 11.939 1.00 90.00 79 PHE A O 1
ATOM 594 N N . GLU A 1 80 ? -2.441 -7.017 10.618 1.00 90.31 80 GLU A N 1
ATOM 595 C CA . GLU A 1 80 ? -3.105 -6.239 11.658 1.00 90.31 80 GLU A CA 1
ATOM 596 C C . GLU A 1 80 ? -4.611 -6.528 11.666 1.00 90.31 80 GLU A C 1
ATOM 598 O O . GLU A 1 80 ? -5.379 -6.048 10.834 1.00 90.31 80 GLU A O 1
ATOM 603 N N . HIS A 1 81 ? -5.042 -7.341 12.628 1.00 92.06 81 HIS A N 1
ATOM 604 C CA . HIS A 1 81 ? -6.409 -7.865 12.685 1.00 92.06 81 HIS A CA 1
ATOM 605 C C . HIS A 1 81 ? -7.396 -6.961 13.429 1.00 92.06 81 HIS A C 1
ATOM 607 O O . HIS A 1 81 ? -8.580 -7.285 13.498 1.00 92.06 81 HIS A O 1
ATOM 613 N N . ARG A 1 82 ? -6.934 -5.851 14.019 1.00 92.94 82 ARG A N 1
ATOM 614 C CA . ARG A 1 82 ? -7.800 -4.928 14.774 1.00 92.94 82 ARG A CA 1
ATOM 615 C C . ARG A 1 82 ? -8.640 -4.015 13.8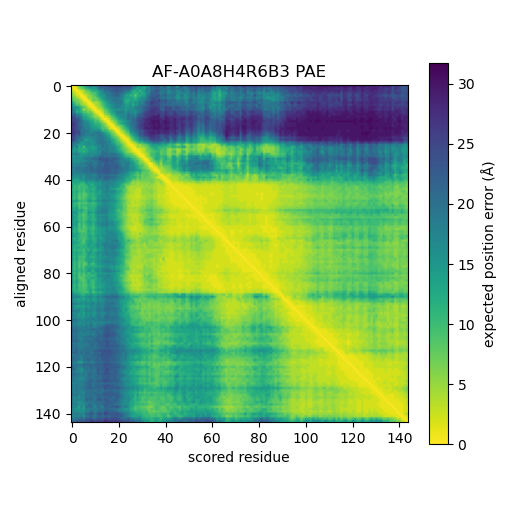81 1.00 92.94 82 ARG A C 1
ATOM 617 O O . ARG A 1 82 ? -9.505 -3.310 14.393 1.00 92.94 82 ARG A O 1
ATOM 624 N N . PHE A 1 83 ? -8.419 -4.020 12.568 1.00 89.50 83 PHE A N 1
ATOM 625 C CA . PHE A 1 83 ? -9.297 -3.317 11.641 1.00 89.50 83 PHE A CA 1
ATOM 626 C C . PHE A 1 83 ? -10.668 -3.984 11.564 1.00 89.50 83 PHE A C 1
ATOM 628 O O . PHE A 1 83 ? -10.785 -5.170 11.266 1.00 89.50 83 PHE A O 1
ATOM 635 N N . ALA A 1 84 ? -11.718 -3.188 11.742 1.00 92.38 84 ALA A N 1
ATOM 636 C CA . ALA A 1 84 ? -13.089 -3.606 11.484 1.00 92.38 84 ALA A CA 1
ATOM 637 C C . ALA A 1 84 ? -13.366 -3.733 9.978 1.00 92.38 84 ALA A C 1
ATOM 639 O O . ALA A 1 84 ? -14.185 -4.547 9.554 1.00 92.38 84 ALA A O 1
ATOM 640 N N . THR A 1 85 ? -12.697 -2.916 9.158 1.00 90.44 85 THR A N 1
ATOM 641 C CA . THR A 1 85 ? -12.837 -2.945 7.700 1.00 90.44 85 THR A CA 1
ATOM 642 C C . THR A 1 85 ? -11.599 -2.402 6.993 1.00 90.44 85 THR A C 1
ATOM 644 O O . THR A 1 85 ? -10.794 -1.665 7.567 1.00 90.44 85 THR A O 1
ATOM 647 N N . THR A 1 86 ? -11.445 -2.768 5.724 1.00 90.00 86 THR A N 1
ATOM 648 C CA . THR A 1 86 ? -10.347 -2.337 4.858 1.00 90.00 86 THR A CA 1
ATOM 649 C C . THR A 1 86 ? -10.889 -1.941 3.497 1.00 90.00 86 THR A C 1
ATOM 651 O O . THR A 1 86 ? -11.545 -2.734 2.823 1.00 90.00 86 THR A O 1
ATOM 654 N N . ILE A 1 87 ? -10.595 -0.712 3.085 1.00 88.31 87 ILE A N 1
ATOM 655 C CA . ILE A 1 87 ? -11.061 -0.114 1.839 1.00 88.31 87 ILE A CA 1
ATOM 656 C C . ILE A 1 87 ? -9.846 0.147 0.949 1.00 88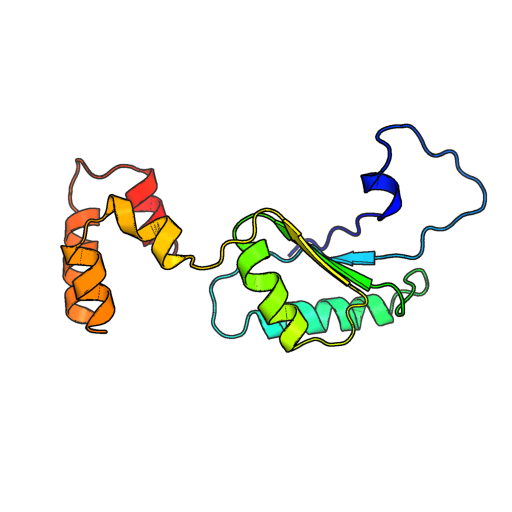.31 87 ILE A C 1
ATOM 658 O O . ILE A 1 87 ? -8.967 0.943 1.281 1.00 88.31 87 ILE A O 1
ATOM 662 N N . CYS A 1 88 ? -9.818 -0.528 -0.199 1.00 89.00 88 CYS A N 1
ATOM 663 C CA . CYS A 1 88 ? -8.750 -0.426 -1.190 1.00 89.00 88 CYS A CA 1
ATOM 664 C C . CYS A 1 88 ? -9.249 0.387 -2.392 1.00 89.00 88 CYS A C 1
ATOM 666 O O . CYS A 1 88 ? -9.863 -0.167 -3.305 1.00 89.00 88 CYS A O 1
ATOM 668 N N . LEU A 1 89 ? -9.016 1.700 -2.392 1.00 84.50 89 LEU A N 1
ATOM 669 C CA . LEU A 1 89 ? -9.370 2.573 -3.512 1.00 84.50 89 LEU A CA 1
ATOM 670 C C . LEU A 1 89 ? -8.242 2.581 -4.548 1.00 84.50 89 LEU A C 1
ATOM 672 O O . LEU A 1 89 ? -7.091 2.841 -4.207 1.00 84.50 89 LEU A O 1
ATOM 676 N N . ASP A 1 90 ? -8.580 2.317 -5.813 1.00 79.12 90 ASP A N 1
ATOM 677 C CA . ASP A 1 90 ? -7.604 2.173 -6.909 1.00 79.12 90 ASP A CA 1
ATOM 678 C C . ASP A 1 90 ? -6.563 1.059 -6.651 1.00 79.12 90 ASP A C 1
ATOM 680 O O . ASP A 1 90 ? -5.387 1.150 -7.000 1.00 79.12 90 ASP A O 1
ATOM 684 N N . GLY A 1 91 ? -7.003 -0.016 -5.984 1.00 71.00 91 GLY A N 1
ATOM 685 C CA . GLY A 1 91 ? -6.170 -1.184 -5.726 1.00 71.00 91 GLY A CA 1
ATOM 686 C C . GLY A 1 91 ? -5.785 -1.896 -7.023 1.00 71.00 91 GLY A C 1
ATOM 687 O O . GLY A 1 91 ? -6.636 -2.245 -7.839 1.00 71.00 91 GLY A O 1
ATOM 688 N N . MET A 1 92 ? -4.493 -2.153 -7.197 1.00 81.12 92 MET A N 1
ATOM 689 C CA . MET A 1 92 ? -3.957 -2.907 -8.330 1.00 81.12 92 MET A CA 1
ATOM 690 C C . MET A 1 92 ? -3.572 -4.317 -7.901 1.00 81.12 92 MET A C 1
ATOM 692 O O . MET A 1 92 ? -3.057 -4.506 -6.812 1.00 81.12 92 MET A O 1
ATOM 696 N N . TYR A 1 93 ? -3.786 -5.319 -8.753 1.00 82.62 93 TYR A N 1
ATOM 697 C CA . TYR A 1 93 ? -3.392 -6.700 -8.439 1.00 82.62 93 TYR A CA 1
ATOM 698 C C . TYR A 1 93 ? -1.879 -6.929 -8.587 1.00 82.62 93 TYR A C 1
ATOM 700 O O . TYR A 1 93 ? -1.275 -7.703 -7.849 1.00 82.62 93 TYR A O 1
ATOM 708 N N . SER A 1 94 ? -1.252 -6.255 -9.554 1.00 83.94 94 SER A N 1
ATOM 709 C CA . SER A 1 94 ? 0.174 -6.385 -9.841 1.00 83.94 94 SER A CA 1
ATOM 710 C C . SER A 1 94 ? 0.768 -5.019 -10.140 1.00 83.94 94 SER A C 1
ATOM 712 O O . SER A 1 94 ? 0.506 -4.435 -11.191 1.00 83.94 94 SER A O 1
ATOM 714 N N . PHE A 1 95 ? 1.605 -4.535 -9.221 1.00 81.12 95 PHE A N 1
ATOM 715 C CA . PHE A 1 95 ? 2.348 -3.295 -9.424 1.00 81.12 95 PHE A CA 1
ATOM 716 C C . PHE A 1 95 ? 3.282 -3.410 -10.629 1.00 81.12 95 PHE A C 1
ATOM 718 O O . PHE A 1 95 ? 3.259 -2.557 -11.508 1.00 81.12 95 PHE A O 1
ATOM 725 N N . SER A 1 96 ? 4.025 -4.517 -10.745 1.00 80.56 96 SER A N 1
ATOM 726 C CA . SER A 1 96 ? 4.942 -4.752 -11.866 1.00 80.56 96 SER A CA 1
ATOM 727 C C . SER A 1 96 ? 4.240 -4.744 -13.227 1.00 80.56 96 SER A C 1
ATOM 729 O O . SER A 1 96 ? 4.770 -4.174 -14.176 1.00 80.56 96 SER A O 1
ATOM 731 N N . ALA A 1 97 ? 3.030 -5.299 -13.336 1.00 84.19 97 ALA A N 1
ATOM 732 C CA . ALA A 1 97 ? 2.253 -5.222 -14.572 1.00 84.19 97 ALA A CA 1
ATOM 733 C C . ALA A 1 97 ? 1.822 -3.786 -14.921 1.00 84.19 97 ALA A C 1
ATOM 735 O O . ALA A 1 97 ? 1.701 -3.467 -16.101 1.00 84.19 97 ALA A O 1
ATOM 736 N N . ALA A 1 98 ? 1.615 -2.926 -13.920 1.00 82.44 98 ALA A N 1
ATOM 737 C CA . ALA A 1 98 ? 1.249 -1.527 -14.123 1.00 82.44 98 ALA A CA 1
ATOM 738 C C . ALA A 1 98 ? 2.450 -0.646 -14.514 1.00 82.44 98 ALA A C 1
ATOM 740 O O . ALA A 1 98 ? 2.296 0.258 -15.332 1.00 82.44 98 ALA A O 1
ATOM 741 N N . ILE A 1 99 ? 3.643 -0.911 -13.963 1.00 81.44 99 ILE A N 1
ATOM 742 C CA . ILE A 1 99 ? 4.812 -0.023 -14.119 1.00 81.44 99 ILE A CA 1
ATOM 743 C C . ILE A 1 99 ? 5.820 -0.456 -15.188 1.00 81.44 99 ILE A C 1
ATOM 745 O O . ILE A 1 99 ? 6.539 0.388 -15.712 1.00 81.44 99 ILE A O 1
ATOM 749 N N . LEU A 1 100 ? 5.911 -1.749 -15.516 1.00 83.19 100 LEU A N 1
ATOM 750 C CA . LEU A 1 100 ? 6.953 -2.264 -16.412 1.00 83.19 100 LEU A CA 1
ATOM 751 C C . LEU A 1 100 ? 6.718 -2.088 -17.925 1.00 83.19 100 LEU A C 1
ATOM 753 O O . LEU A 1 100 ? 7.723 -2.012 -18.638 1.00 83.19 100 LEU A O 1
ATOM 757 N N . PRO A 1 101 ? 5.481 -2.004 -18.465 1.00 85.38 101 PRO A N 1
ATOM 758 C CA . PRO A 1 101 ? 5.270 -1.920 -19.914 1.00 85.38 101 PRO A CA 1
ATOM 759 C C . PRO A 1 101 ? 6.076 -0.829 -20.649 1.00 85.38 101 PRO A C 1
ATOM 761 O O . PRO A 1 101 ? 6.602 -1.136 -21.721 1.00 85.38 101 PRO A O 1
ATOM 764 N N . PRO A 1 102 ? 6.261 0.394 -20.105 1.00 81.88 102 PRO A N 1
ATOM 765 C CA . PRO A 1 102 ? 7.061 1.436 -20.756 1.00 81.88 102 PRO A CA 1
ATOM 766 C C . PRO A 1 102 ? 8.544 1.085 -20.954 1.00 81.88 102 PRO A C 1
ATOM 768 O O . PRO A 1 102 ? 9.185 1.654 -21.832 1.00 81.88 102 PRO A O 1
ATOM 771 N N . PHE A 1 103 ? 9.093 0.152 -20.170 1.00 80.19 103 PHE A N 1
ATOM 772 C CA . PHE A 1 103 ? 10.500 -0.268 -20.246 1.00 80.19 103 PHE A CA 1
ATOM 773 C C . PHE A 1 103 ? 10.732 -1.448 -21.200 1.00 80.19 103 PHE A C 1
ATOM 775 O O . PHE A 1 103 ? 11.869 -1.865 -21.426 1.00 80.19 103 PHE A O 1
ATOM 782 N N . GLY A 1 104 ? 9.659 -2.000 -21.766 1.00 84.81 104 GLY A N 1
ATOM 783 C CA . GLY A 1 104 ? 9.722 -3.089 -22.728 1.00 84.81 104 GLY A CA 1
ATOM 784 C C . GLY A 1 104 ? 9.990 -4.481 -22.126 1.00 84.81 104 GLY A C 1
ATOM 785 O O . GLY A 1 104 ? 10.260 -4.661 -20.930 1.00 84.81 104 GLY A O 1
ATOM 786 N N . PRO A 1 105 ? 9.887 -5.524 -22.969 1.00 85.75 105 PRO A N 1
ATOM 787 C CA . PRO A 1 105 ? 9.967 -6.917 -22.535 1.00 85.75 105 PRO A CA 1
ATOM 788 C C . PRO A 1 105 ? 11.385 -7.350 -22.138 1.00 85.75 105 PRO A C 1
ATOM 790 O O . PRO A 1 105 ? 11.529 -8.240 -21.298 1.00 85.75 105 PRO A O 1
ATOM 793 N N . GLU A 1 106 ? 12.426 -6.728 -22.698 1.00 85.62 106 GLU A N 1
ATOM 794 C CA . GLU A 1 106 ? 13.824 -7.039 -22.369 1.00 85.62 106 GLU A CA 1
ATOM 795 C C . GLU A 1 106 ? 14.144 -6.678 -20.916 1.00 85.62 106 GLU A C 1
ATOM 797 O O . GLU A 1 106 ? 14.632 -7.524 -20.165 1.00 85.62 106 GLU A O 1
ATOM 802 N N . PHE A 1 107 ? 13.766 -5.471 -20.485 1.00 84.56 107 PHE A N 1
ATOM 803 C CA . PHE A 1 107 ? 13.932 -5.034 -19.099 1.00 84.56 107 PHE A CA 1
ATOM 804 C C . PHE A 1 107 ? 13.123 -5.905 -18.132 1.00 84.56 107 PHE A C 1
ATOM 806 O O . PHE A 1 107 ? 13.638 -6.376 -17.120 1.00 84.56 107 PHE A O 1
ATOM 813 N N . THR A 1 108 ? 11.875 -6.218 -18.489 1.00 84.19 108 THR A N 1
ATOM 814 C CA . THR A 1 108 ? 11.016 -7.109 -17.691 1.00 84.19 108 THR A CA 1
ATOM 815 C C . THR A 1 108 ? 11.615 -8.513 -17.544 1.00 84.19 108 THR A C 1
ATOM 817 O O . THR A 1 108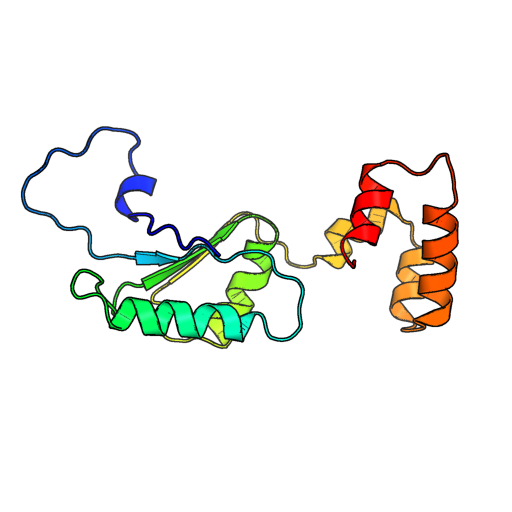 ? 11.512 -9.132 -16.484 1.00 84.19 108 THR A O 1
ATOM 820 N N . THR A 1 109 ? 12.240 -9.039 -18.598 1.00 88.00 109 THR A N 1
ATOM 821 C CA . THR A 1 109 ? 12.911 -10.347 -18.565 1.00 88.00 109 THR A CA 1
ATOM 822 C C . THR A 1 109 ? 14.158 -10.290 -17.697 1.00 88.00 109 THR A C 1
ATOM 824 O O . THR A 1 109 ? 14.374 -11.193 -16.891 1.00 88.00 109 THR A O 1
ATOM 827 N N . LEU A 1 110 ? 14.933 -9.210 -17.798 1.00 86.69 110 LEU A N 1
ATOM 828 C CA . LEU A 1 110 ? 16.112 -9.006 -16.971 1.00 86.69 110 LEU A CA 1
ATOM 829 C C . LEU A 1 110 ? 15.766 -8.950 -15.482 1.00 86.69 110 LEU A C 1
ATOM 831 O O . LEU A 1 110 ? 16.403 -9.644 -14.693 1.00 86.69 110 LEU A O 1
ATOM 835 N N . LEU A 1 111 ? 14.721 -8.212 -15.102 1.00 85.81 111 LEU A N 1
ATOM 836 C CA . LEU A 1 111 ? 14.237 -8.170 -13.719 1.00 85.81 111 LEU A CA 1
ATOM 837 C C . LEU A 1 111 ? 13.911 -9.571 -13.181 1.00 85.81 111 LEU A C 1
ATOM 839 O O . LEU A 1 111 ? 14.272 -9.904 -12.054 1.00 85.81 111 LEU A O 1
ATOM 843 N N . LYS A 1 112 ? 13.301 -10.434 -14.005 1.00 85.75 112 LYS A N 1
ATOM 844 C CA . LYS A 1 112 ? 12.973 -11.821 -13.628 1.00 85.75 112 LYS A CA 1
ATOM 845 C C . LYS A 1 112 ? 14.202 -12.710 -13.412 1.00 85.75 112 LYS A C 1
ATOM 847 O O . LYS A 1 112 ? 14.069 -13.746 -12.769 1.00 85.75 112 LYS A O 1
ATOM 852 N N . THR A 1 113 ? 15.382 -12.329 -13.910 1.00 88.31 113 THR A N 1
ATOM 853 C CA . THR A 1 113 ? 16.633 -13.064 -13.641 1.00 88.31 113 THR A CA 1
ATOM 854 C C . THR A 1 113 ? 17.151 -12.856 -12.217 1.00 88.31 113 THR A C 1
ATOM 856 O O . THR A 1 113 ? 17.991 -13.628 -11.763 1.00 88.31 113 THR A O 1
ATOM 859 N N . GLY A 1 114 ? 16.691 -11.808 -11.520 1.00 86.19 114 GLY A N 1
ATOM 860 C CA . GLY A 1 114 ? 17.182 -11.433 -10.191 1.00 86.19 114 GLY A CA 1
ATOM 861 C C . GLY A 1 114 ? 18.612 -10.873 -10.173 1.00 86.19 114 GLY A C 1
ATOM 862 O O . GLY A 1 114 ? 19.167 -10.650 -9.098 1.00 86.19 114 GLY A O 1
ATOM 863 N N . SER A 1 115 ? 19.232 -10.637 -11.336 1.00 90.88 115 SER A N 1
ATOM 864 C CA . SER A 1 115 ? 20.593 -10.099 -11.417 1.00 90.88 115 SER A CA 1
ATOM 865 C C . SER A 1 115 ? 20.620 -8.593 -11.143 1.00 90.88 115 SER A C 1
ATOM 867 O O . SER A 1 115 ? 20.481 -7.778 -12.054 1.00 90.88 115 SER A O 1
ATOM 869 N N . VAL A 1 116 ? 20.852 -8.219 -9.882 1.00 88.19 116 VAL A N 1
ATOM 870 C CA . VAL A 1 116 ? 20.951 -6.813 -9.444 1.00 88.19 116 VAL A CA 1
ATOM 871 C C . VAL A 1 116 ? 22.004 -6.044 -10.246 1.00 88.19 116 VAL A C 1
ATOM 873 O O . VAL A 1 116 ? 21.747 -4.937 -10.703 1.00 88.19 116 VAL A O 1
ATOM 876 N N . THR A 1 117 ? 23.176 -6.639 -10.489 1.00 91.19 117 THR A N 1
ATOM 877 C CA . THR A 1 117 ? 24.257 -5.992 -11.251 1.00 91.19 117 THR A CA 1
ATOM 878 C C . THR A 1 117 ? 23.839 -5.662 -12.679 1.00 91.19 117 THR A C 1
ATOM 880 O O . THR A 1 117 ? 24.133 -4.575 -13.173 1.00 91.19 117 THR A O 1
ATOM 883 N N . ALA A 1 118 ? 23.153 -6.589 -13.350 1.00 87.56 118 ALA A N 1
ATOM 884 C CA . ALA A 1 118 ? 22.730 -6.374 -14.724 1.00 87.56 118 ALA A CA 1
ATOM 885 C C . ALA A 1 118 ? 21.589 -5.349 -14.806 1.00 87.56 118 ALA A C 1
ATOM 887 O O . ALA A 1 118 ? 21.606 -4.504 -15.699 1.00 87.56 118 ALA A O 1
ATOM 888 N N . VAL A 1 119 ? 20.643 -5.386 -13.860 1.00 88.75 119 VAL A N 1
ATOM 889 C CA . VAL A 1 119 ? 19.557 -4.397 -13.755 1.00 88.75 119 VAL A CA 1
ATOM 890 C C . VAL A 1 119 ? 20.128 -3.000 -13.524 1.00 88.75 119 VAL A C 1
ATOM 892 O O . VAL A 1 119 ? 19.840 -2.102 -14.313 1.00 88.75 119 VAL A O 1
ATOM 895 N N . ASN A 1 120 ? 21.007 -2.833 -12.531 1.00 89.44 120 ASN A N 1
ATOM 896 C CA . ASN A 1 120 ? 21.638 -1.544 -12.233 1.00 89.44 120 ASN A CA 1
ATOM 897 C C . ASN A 1 120 ? 22.393 -0.999 -13.449 1.00 89.44 120 ASN A C 1
ATOM 899 O O . ASN A 1 120 ? 22.216 0.155 -13.815 1.00 89.44 120 ASN A O 1
ATOM 903 N N . GLY A 1 121 ? 23.142 -1.851 -14.157 1.00 89.81 121 GLY A N 1
ATOM 904 C CA . GLY A 1 121 ? 23.865 -1.433 -15.359 1.00 89.81 121 GLY A CA 1
ATOM 905 C C . GLY A 1 121 ? 22.970 -0.962 -16.515 1.00 89.81 121 GLY A C 1
ATOM 906 O O . GLY A 1 121 ? 23.440 -0.212 -17.372 1.00 89.81 121 GLY A O 1
ATOM 907 N N . ILE A 1 122 ? 21.703 -1.387 -16.579 1.00 86.69 122 ILE A N 1
ATOM 908 C CA . ILE A 1 122 ? 20.723 -0.840 -17.532 1.00 86.69 122 ILE A CA 1
ATOM 909 C C . ILE A 1 122 ? 20.107 0.451 -16.997 1.00 86.69 122 ILE A C 1
ATOM 911 O O . ILE A 1 122 ? 20.005 1.417 -17.753 1.00 86.69 122 ILE A O 1
ATOM 915 N N . VAL A 1 123 ? 19.734 0.490 -15.717 1.00 88.62 123 VAL A N 1
ATOM 916 C CA . VAL A 1 123 ? 19.175 1.691 -15.080 1.00 88.62 123 VAL A CA 1
ATOM 917 C C . VAL A 1 123 ? 20.151 2.865 -15.192 1.00 88.62 123 VAL A C 1
ATOM 919 O O . VAL A 1 123 ? 19.750 3.936 -15.638 1.00 88.62 123 VAL A O 1
ATOM 922 N N . ASP A 1 124 ? 21.443 2.647 -14.940 1.00 90.25 124 ASP A N 1
ATOM 923 C CA . ASP A 1 124 ? 22.488 3.670 -15.084 1.00 90.25 124 ASP A CA 1
ATOM 924 C C . ASP A 1 124 ? 22.545 4.244 -16.508 1.00 90.25 124 ASP A C 1
ATOM 926 O O . ASP A 1 124 ? 22.706 5.450 -16.700 1.00 90.25 124 ASP A O 1
ATOM 930 N N . LYS A 1 125 ? 22.364 3.397 -17.531 1.00 88.50 125 LYS A N 1
ATOM 931 C CA . LYS A 1 125 ? 22.318 3.842 -18.933 1.00 88.50 125 LYS A CA 1
ATOM 932 C C . LYS A 1 125 ? 21.062 4.655 -19.229 1.00 88.50 125 LYS A C 1
ATOM 934 O O . LYS A 1 125 ? 21.160 5.665 -19.919 1.00 88.50 125 LYS A O 1
ATOM 939 N N . ILE A 1 126 ? 19.908 4.239 -18.702 1.00 86.25 126 ILE A N 1
ATOM 940 C CA . ILE A 1 126 ? 18.644 4.978 -18.840 1.00 86.25 126 ILE A CA 1
ATOM 941 C C . ILE A 1 126 ? 18.763 6.354 -18.172 1.00 86.25 126 ILE A C 1
ATOM 943 O O . ILE A 1 126 ? 18.334 7.357 -18.744 1.00 86.25 126 ILE A O 1
ATOM 947 N N . LEU A 1 127 ? 19.374 6.427 -16.989 1.00 87.56 127 LEU A N 1
ATOM 948 C CA . LEU A 1 127 ? 19.570 7.679 -16.259 1.00 87.56 127 LEU A CA 1
ATOM 949 C C . LEU A 1 127 ? 20.579 8.612 -16.945 1.00 87.56 127 LEU A C 1
ATOM 951 O O . LEU A 1 127 ? 20.364 9.827 -16.959 1.00 87.56 127 LEU A O 1
ATOM 955 N N . ALA A 1 128 ? 21.632 8.061 -17.558 1.00 90.56 128 ALA A N 1
ATOM 956 C CA . ALA A 1 128 ? 22.634 8.823 -18.305 1.00 90.56 128 ALA A CA 1
ATOM 957 C C . ALA A 1 128 ? 22.135 9.345 -19.668 1.00 90.56 128 ALA A C 1
ATOM 959 O O . ALA A 1 128 ? 22.729 10.278 -20.213 1.00 90.56 128 ALA A O 1
ATOM 960 N N . ASP A 1 129 ? 21.064 8.772 -20.226 1.00 89.81 129 ASP A N 1
ATOM 961 C CA . ASP A 1 129 ? 20.507 9.205 -21.508 1.00 89.81 129 ASP A CA 1
ATOM 962 C C . ASP A 1 129 ? 19.797 10.577 -21.368 1.00 89.81 129 ASP A C 1
ATOM 964 O O . ASP A 1 129 ? 18.823 10.730 -20.607 1.00 89.81 129 ASP A O 1
ATOM 968 N N . PRO A 1 130 ? 20.251 11.614 -22.102 1.00 89.88 130 PRO A N 1
ATOM 969 C CA . PRO A 1 130 ? 19.643 12.941 -22.052 1.00 89.88 130 PRO A CA 1
ATOM 970 C C . PRO A 1 130 ? 18.202 12.965 -22.584 1.00 89.88 130 PRO A C 1
ATOM 972 O O . PRO A 1 130 ? 17.455 13.880 -22.239 1.00 89.88 130 PRO A O 1
ATOM 975 N N . THR A 1 131 ? 17.789 11.973 -23.377 1.00 91.50 131 THR A N 1
ATOM 976 C CA . THR A 1 131 ? 16.434 11.862 -23.939 1.00 91.50 131 THR A CA 1
ATOM 977 C C . THR A 1 131 ? 15.428 11.214 -22.984 1.00 91.50 131 THR A C 1
ATOM 979 O O . THR A 1 131 ? 14.219 11.352 -23.183 1.00 91.50 131 THR A O 1
ATOM 982 N N . THR A 1 132 ? 15.895 10.570 -21.907 1.00 87.31 132 THR A N 1
ATOM 983 C CA . THR A 1 132 ? 15.023 9.974 -20.887 1.00 87.31 132 THR A CA 1
ATOM 984 C C . THR A 1 132 ? 14.157 11.034 -20.219 1.00 87.31 132 THR A C 1
ATOM 986 O O . THR A 1 132 ? 14.661 12.056 -19.742 1.00 87.31 132 THR A O 1
ATOM 989 N N . THR A 1 133 ? 12.854 10.765 -20.125 1.00 88.38 133 THR A N 1
ATOM 990 C CA . THR A 1 133 ? 11.887 11.702 -19.543 1.00 88.38 133 THR A CA 1
ATOM 991 C C . THR A 1 133 ? 12.172 11.987 -18.067 1.00 88.38 133 THR A C 1
ATOM 993 O O . THR A 1 133 ? 12.654 11.122 -17.332 1.00 88.38 133 THR A O 1
ATOM 996 N N . THR A 1 134 ? 11.817 13.186 -17.600 1.00 88.19 134 THR A N 1
ATOM 997 C CA . THR A 1 134 ? 11.945 13.560 -16.182 1.00 88.19 134 THR A CA 1
ATOM 998 C C . THR A 1 134 ? 11.171 12.610 -15.269 1.00 88.19 134 THR A C 1
ATOM 1000 O O . THR A 1 134 ? 11.663 12.263 -14.203 1.00 88.19 134 THR A O 1
ATOM 1003 N N . SER A 1 135 ? 9.996 12.139 -15.698 1.00 83.56 135 SER A N 1
ATOM 1004 C CA . SER A 1 135 ? 9.194 11.169 -14.944 1.00 83.56 135 SER A CA 1
ATOM 1005 C C . SER A 1 135 ? 9.916 9.833 -14.777 1.00 83.56 135 SER A C 1
ATOM 1007 O O . SER A 1 135 ? 9.902 9.272 -13.688 1.00 83.56 135 SER A O 1
ATOM 1009 N N . THR A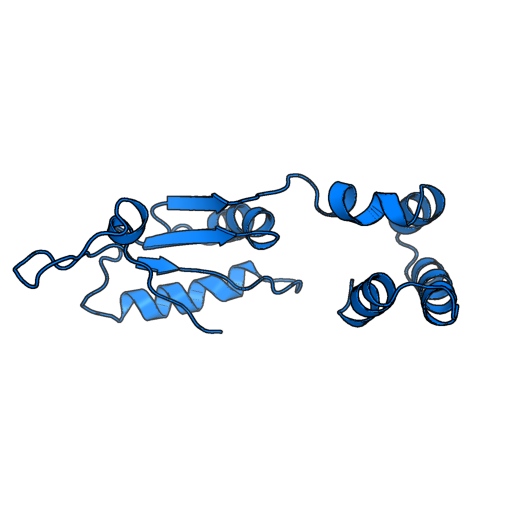 1 136 ? 10.589 9.345 -15.824 1.00 84.38 136 THR A N 1
ATOM 1010 C CA . THR A 1 136 ? 11.388 8.113 -15.758 1.00 84.38 136 THR A CA 1
ATOM 1011 C C . THR A 1 136 ? 12.623 8.277 -14.875 1.00 84.38 136 THR A C 1
ATOM 1013 O O . THR A 1 136 ? 12.933 7.375 -14.105 1.00 84.38 136 THR A O 1
ATOM 1016 N N . LYS A 1 137 ? 13.314 9.422 -14.946 1.00 86.31 137 LYS A N 1
ATOM 1017 C CA . LYS A 1 137 ? 14.463 9.702 -14.068 1.00 86.31 137 LYS A CA 1
ATOM 1018 C C . LYS A 1 137 ? 14.038 9.747 -12.601 1.00 86.31 137 LYS A C 1
ATOM 1020 O O . LYS A 1 137 ? 14.583 9.019 -11.781 1.00 86.31 137 LYS A O 1
ATOM 1025 N N . TRP A 1 138 ? 12.985 10.512 -12.312 1.00 85.62 138 TRP A N 1
ATOM 1026 C CA . TRP A 1 138 ? 12.404 10.591 -10.975 1.00 85.62 138 TRP A CA 1
ATOM 1027 C C . TRP A 1 138 ? 11.996 9.212 -10.446 1.00 85.62 138 TRP A C 1
ATOM 1029 O O . TRP A 1 138 ? 12.261 8.909 -9.290 1.00 85.62 138 TRP A O 1
ATOM 1039 N N . PHE A 1 139 ? 11.397 8.367 -11.290 1.00 82.44 139 PHE A N 1
ATOM 1040 C CA . PHE A 1 139 ? 10.962 7.024 -10.908 1.00 82.44 139 PHE A CA 1
ATOM 1041 C C . PHE A 1 139 ? 12.103 6.181 -10.317 1.00 82.44 139 PHE A C 1
ATOM 1043 O O . PHE A 1 139 ? 11.953 5.658 -9.217 1.00 82.44 139 PHE A O 1
ATOM 1050 N N . PHE A 1 140 ? 13.249 6.109 -10.998 1.00 84.56 140 PHE A N 1
ATOM 1051 C CA . PHE A 1 140 ? 14.416 5.371 -10.500 1.00 84.56 140 PHE A CA 1
ATOM 1052 C C . PHE A 1 140 ? 15.107 6.084 -9.324 1.00 84.56 140 PHE A C 1
ATOM 1054 O O . PHE A 1 140 ? 15.521 5.430 -8.369 1.00 84.56 140 PHE A O 1
ATOM 1061 N N . ASP A 1 141 ? 15.166 7.421 -9.326 1.00 81.12 141 ASP A N 1
ATOM 1062 C CA . ASP A 1 141 ? 15.762 8.199 -8.225 1.00 81.12 141 ASP A CA 1
ATOM 1063 C C . ASP A 1 141 ? 15.013 8.028 -6.888 1.00 81.12 141 ASP A C 1
ATOM 1065 O O . ASP A 1 141 ? 15.595 8.233 -5.822 1.00 81.12 141 ASP A O 1
ATOM 1069 N N . GLN A 1 142 ? 13.727 7.656 -6.913 1.00 76.75 142 GLN A N 1
ATOM 1070 C CA . GLN A 1 142 ? 12.937 7.365 -5.707 1.00 76.75 142 GLN A CA 1
ATOM 1071 C C . GLN A 1 142 ? 13.069 5.915 -5.202 1.00 76.75 142 GLN A C 1
ATOM 1073 O O . GLN A 1 142 ? 12.354 5.527 -4.277 1.00 76.75 142 GLN A O 1
ATOM 1078 N N . GLY A 1 143 ? 13.997 5.127 -5.751 1.00 63.59 143 GLY A N 1
ATOM 1079 C CA . GLY A 1 143 ? 14.331 3.798 -5.229 1.00 63.59 143 GLY A CA 1
ATOM 1080 C C . GLY A 1 143 ? 13.438 2.663 -5.731 1.00 63.59 143 GLY A C 1
ATOM 1081 O O . GLY A 1 143 ? 13.227 1.696 -4.996 1.00 63.59 143 GLY A O 1
ATOM 1082 N N . LEU A 1 144 ? 12.923 2.785 -6.958 1.00 58.56 144 LEU A N 1
ATOM 1083 C CA . LEU A 1 144 ? 12.254 1.707 -7.697 1.00 58.56 144 LEU A CA 1
ATOM 1084 C C . LEU A 1 144 ? 13.191 0.994 -8.669 1.00 58.56 144 LEU A C 1
ATOM 1086 O O . LEU A 1 144 ? 14.034 1.680 -9.282 1.00 58.56 144 LEU A O 1
#

Foldseek 3Di:
DDFDFDQPVCVPDPDDDDDDDDLRQAGEGEQDLDPDDPSLVVVVVVLVVLVVDPSHDQQHYEYEYADSRLQCQVVNCVSPVSHPYYHRHNHDPDPCVVPVVVVPDVLVVVVVVVPPPVNVVVLVVLLPDPPRDPVSNVVVVVPD

Solvent-accessible surface area (backbone atoms only — not comparable to full-atom values): 8745 Å² total; per-residue (Å²): 138,76,73,54,76,45,53,70,70,63,77,78,47,100,65,87,86,76,97,75,95,74,83,78,37,44,41,30,44,45,66,79,79,60,94,58,95,62,54,51,65,64,50,54,61,54,52,58,51,45,71,72,39,90,74,48,38,69,82,39,26,32,41,42,20,55,48,72,19,13,47,44,44,65,55,33,50,72,75,42,77,70,49,64,44,76,45,55,40,72,47,52,95,48,66,64,74,73,67,41,67,91,64,39,70,67,52,56,52,49,61,74,68,68,46,62,71,63,49,48,61,47,51,55,51,53,63,69,38,86,82,52,49,69,68,60,44,50,48,46,75,73,75,99

Sequence (144 aa):
MLGMAINADDLNHFDRVTPSSQQCRTLALQTSTSMGTGQENVVTPVIDYAFTVPEVDTSAIALLSFSFGGYLAPRESAFEHRFATTICLDGMYSFSAAILPPFGPEFTTLLKTGSVTAVNGIVDKILADPTTTTSTKWFFDQGL

Radius of gyration: 20.16 Å; Cα contacts (8 Å, |Δi|>4): 152; chains: 1; bounding box: 50×34×48 Å

Organism: NCBI:txid354080

Nearest PDB structures (foldseek):
  8qcl-assembly1_B  TM=9.046E-01  e=8.221E-03  Phocaeicola vulgatus ATCC 8482
  8qcl-assembly1_A  TM=9.051E-01  e=1.214E-02  Phocaeicola vulgatus ATCC 8482
  8q6s-assembly1_A  TM=8.982E-01  e=2.177E-02  Phocaeicola vulgatus ATCC 8482
  6gry-assembly1_A  TM=9.093E-01  e=4.745E-02  Candidatus Solibacter usitatus
  8b4u-assembly1_A  TM=7.021E-01  e=7.975E-02  Candidatus Bathyarchaeota archaeon

Mean predicted aligned error: 11.04 Å

pLDDT: mean 75.07, std 18.81, range [27.58, 92.94]

Secondary structure (DSSP, 8-state):
-----B-GGGGT--S---SSS----PEEEE-----STTTHHHHHHHHHHHTT-TTS-TTSEEEEEETHHHHHHHHHHHH-TT-SEEEEET--S-HHHHHSGGGHHHHHHHHHTT-HHHHHHHHHHHHH-TTS-HHHHHHHHTT-